Protein AF-A0A928WTW4-F1 (afdb_monomer)

Mean predicted aligned error: 12.68 Å

Foldseek 3Di:
DDDLVNVVVVVVVVCVVVVHPDDDPVNVLVVVLVVCVVVVNDNVVSCVVSDVPPPVVSVVCVVVPPVVVVPPDDPVVVDPD

pLDDT: mean 71.12, std 15.46, range [47.22, 90.25]

Solvent-accessible surface area (backbone atoms only — not comparable to full-atom values): 5213 Å² total; per-residue (Å²): 134,88,51,72,70,57,54,51,53,53,47,54,54,50,28,69,74,73,74,54,81,94,78,44,79,64,52,56,51,50,53,53,53,48,54,42,45,75,71,68,47,57,67,67,59,53,40,60,74,72,43,82,86,51,72,84,57,56,68,69,48,59,74,69,51,65,82,60,59,87,73,59,74,54,77,68,80,72,55,91,123

Secondary structure (DSSP, 8-state):
---HHHHHHHHHHHHHHHT--S--HHHHHHHHHHHHHHTT--HHHHHHHH-GGGHHHHHHHTTTGGGGGGG---TTTT---

Sequence (81 aa):
MYNTASLRKILQRAEGNVGIKEVTLHTLRHSFATHLLEWGTDLRYIQSLLGHSSSKTAEIHTHITSKGFENLKSPLDEMDI

Structure (mmCIF, N/CA/C/O backbone):
data_AF-A0A928WTW4-F1
#
_entry.id   AF-A0A928WTW4-F1
#
loop_
_atom_site.group_PDB
_atom_site.id
_atom_site.type_symbol
_atom_site.label_atom_id
_atom_site.label_alt_id
_atom_site.label_comp_id
_atom_site.label_asym_id
_atom_site.label_entity_id
_atom_site.label_seq_id
_atom_site.pdbx_PDB_ins_code
_atom_site.Cartn_x
_atom_site.Cartn_y
_atom_site.Cartn_z
_atom_site.occupancy
_atom_site.B_iso_or_equiv
_atom_site.auth_seq_id
_atom_site.auth_comp_id
_atom_site.auth_asym_id
_atom_site.auth_atom_id
_atom_site.pdbx_PDB_model_num
ATOM 1 N N . MET A 1 1 ? -2.039 19.443 8.500 1.00 47.31 1 MET A N 1
ATOM 2 C CA . MET A 1 1 ? -1.127 18.277 8.512 1.00 47.31 1 MET A CA 1
ATOM 3 C C . MET A 1 1 ? -1.768 17.210 9.395 1.00 47.31 1 MET A C 1
ATOM 5 O O . MET A 1 1 ? -2.016 17.489 10.562 1.00 47.31 1 MET A O 1
ATOM 9 N N . TYR A 1 2 ? -2.171 16.061 8.849 1.00 56.84 2 TYR A N 1
ATOM 10 C CA . TYR A 1 2 ? -2.827 15.018 9.647 1.00 56.84 2 TYR A CA 1
ATOM 11 C C . TYR A 1 2 ? -1.798 14.335 10.553 1.00 56.84 2 TYR A C 1
ATOM 13 O O . TYR A 1 2 ? -0.788 13.833 10.067 1.00 56.84 2 TYR A O 1
ATOM 21 N N . ASN A 1 3 ? -2.044 14.314 11.863 1.00 77.44 3 ASN A N 1
ATOM 22 C CA . ASN A 1 3 ? -1.219 13.548 12.795 1.00 77.44 3 ASN A CA 1
ATOM 23 C C . ASN A 1 3 ? -1.512 12.044 12.621 1.00 77.44 3 ASN A C 1
ATOM 25 O O . ASN A 1 3 ? -2.661 11.651 12.405 1.00 77.44 3 ASN A O 1
ATOM 29 N N . THR A 1 4 ? -0.497 11.190 12.756 1.00 75.00 4 THR A N 1
ATOM 30 C CA . THR A 1 4 ? -0.613 9.724 12.629 1.00 75.00 4 THR A CA 1
ATOM 31 C C . THR A 1 4 ? -1.653 9.140 13.589 1.00 75.00 4 THR A C 1
ATOM 33 O O . THR A 1 4 ? -2.363 8.196 13.243 1.00 75.00 4 THR A O 1
ATOM 36 N N . ALA A 1 5 ? -1.819 9.753 14.764 1.00 76.75 5 ALA A N 1
ATOM 37 C CA . ALA A 1 5 ? -2.869 9.413 15.722 1.00 76.75 5 ALA A CA 1
ATOM 38 C C . ALA A 1 5 ? -4.290 9.664 15.179 1.00 76.75 5 ALA A C 1
ATOM 40 O O . ALA A 1 5 ? -5.191 8.862 15.423 1.00 76.75 5 ALA A O 1
ATOM 41 N N . SER A 1 6 ? -4.500 10.739 14.414 1.00 85.19 6 SER A N 1
ATOM 42 C CA . SER A 1 6 ? -5.801 11.063 13.815 1.00 85.19 6 SER A CA 1
ATOM 43 C C . SER A 1 6 ? -6.157 10.092 12.689 1.00 85.19 6 SER A C 1
ATOM 45 O O . SER A 1 6 ? -7.296 9.645 12.606 1.00 85.19 6 SER A O 1
ATOM 47 N N . LEU A 1 7 ? -5.175 9.701 11.870 1.00 85.00 7 LEU A N 1
ATOM 48 C CA . LEU A 1 7 ? -5.371 8.712 10.804 1.00 85.00 7 LEU A CA 1
ATOM 49 C C . LEU A 1 7 ? -5.716 7.326 11.359 1.00 85.00 7 LEU A C 1
ATOM 51 O O . LEU A 1 7 ? -6.606 6.664 10.835 1.00 85.00 7 LEU A O 1
ATOM 55 N N . ARG A 1 8 ? -5.079 6.911 12.462 1.00 85.19 8 ARG A N 1
ATOM 56 C CA . ARG A 1 8 ? -5.430 5.661 13.157 1.00 85.19 8 ARG A CA 1
ATOM 57 C C . ARG A 1 8 ? -6.872 5.661 13.661 1.00 85.19 8 ARG A C 1
ATOM 59 O O . ARG A 1 8 ? -7.561 4.666 13.487 1.00 85.19 8 ARG A O 1
ATOM 66 N N . LYS A 1 9 ? -7.346 6.773 14.232 1.00 87.94 9 LYS A N 1
ATOM 67 C CA . LYS A 1 9 ? -8.741 6.89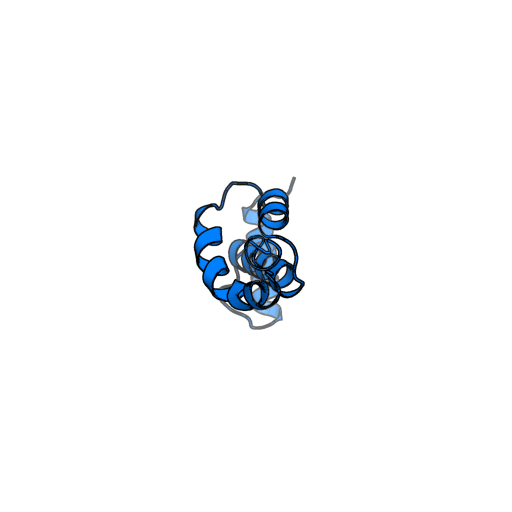3 14.695 1.00 87.94 9 LYS A CA 1
ATOM 68 C C . LYS A 1 9 ? -9.748 6.796 13.549 1.00 87.94 9 LYS A C 1
ATOM 70 O O . LYS A 1 9 ? -10.789 6.166 13.704 1.00 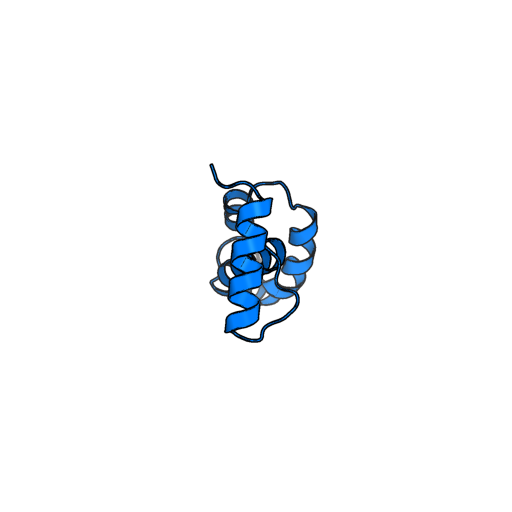87.94 9 LYS A O 1
ATOM 75 N N . ILE A 1 10 ? -9.441 7.413 12.407 1.00 90.19 10 ILE A N 1
ATOM 76 C CA . ILE A 1 10 ? -10.282 7.317 11.206 1.00 90.19 10 ILE A CA 1
ATOM 77 C C . ILE A 1 10 ? -10.334 5.866 10.719 1.00 90.19 10 ILE A C 1
ATOM 79 O O . ILE A 1 10 ? -11.418 5.358 10.445 1.00 90.19 10 ILE A O 1
ATOM 83 N N . LEU A 1 11 ? -9.180 5.195 10.675 1.00 89.25 11 LEU A N 1
ATOM 84 C CA . LEU A 1 11 ? -9.086 3.804 10.248 1.00 89.25 11 LEU A CA 1
ATOM 85 C C . LEU A 1 11 ? -9.874 2.869 11.174 1.00 89.25 11 LEU A C 1
ATOM 87 O O . LEU A 1 11 ? -10.716 2.130 10.686 1.00 89.25 11 LEU A O 1
ATOM 91 N N . GLN A 1 12 ? -9.708 2.992 12.494 1.00 87.69 12 GLN A N 1
ATOM 92 C CA . GLN A 1 12 ? -10.460 2.203 13.482 1.00 87.69 12 GLN A CA 1
ATOM 93 C C . GLN A 1 12 ? -11.976 2.380 13.361 1.00 87.69 12 GLN A C 1
ATOM 95 O O . GLN A 1 12 ? -12.745 1.434 13.522 1.00 87.69 12 GLN A O 1
ATOM 100 N N . ARG A 1 13 ? -12.433 3.599 13.055 1.00 89.62 13 ARG A N 1
ATOM 101 C CA . ARG A 1 13 ? -13.857 3.854 12.821 1.00 89.62 13 ARG A CA 1
ATOM 102 C C . ARG A 1 13 ? -14.350 3.171 11.546 1.00 89.62 13 ARG A C 1
ATOM 104 O O . ARG A 1 13 ? -15.453 2.636 11.538 1.00 89.62 13 ARG A O 1
ATOM 111 N N . ALA A 1 14 ? -13.553 3.199 10.480 1.00 89.25 14 ALA A N 1
ATOM 112 C CA . ALA A 1 14 ? -13.880 2.516 9.234 1.00 89.25 14 ALA A CA 1
ATOM 113 C C . ALA A 1 14 ? -13.905 0.987 9.414 1.00 89.25 14 ALA A C 1
ATOM 115 O O . ALA A 1 14 ? -14.848 0.348 8.958 1.00 89.25 14 ALA A O 1
ATOM 116 N N . GLU A 1 15 ? -12.942 0.417 10.144 1.00 88.62 15 GLU A N 1
ATOM 117 C CA . GLU A 1 15 ? -12.903 -1.009 10.505 1.00 88.62 15 GLU A CA 1
ATOM 118 C C . GLU A 1 15 ? -14.198 -1.461 11.193 1.00 88.62 15 GLU A C 1
ATOM 120 O O . GLU A 1 15 ? -14.826 -2.431 10.765 1.00 88.62 15 GLU A O 1
ATOM 125 N N . GLY A 1 16 ? -14.650 -0.708 12.204 1.00 86.00 16 GLY A N 1
ATOM 126 C CA . GLY A 1 16 ? -15.883 -1.007 12.936 1.00 86.00 16 GLY A CA 1
ATOM 127 C C . GLY A 1 16 ? -17.154 -0.954 12.083 1.00 86.00 16 GLY A C 1
ATOM 128 O O . GLY A 1 16 ? -18.108 -1.669 12.375 1.00 86.00 16 GLY A O 1
ATOM 129 N N . ASN A 1 17 ? -17.166 -0.154 11.013 1.00 88.12 17 ASN A N 1
ATOM 130 C CA . ASN A 1 17 ? -18.315 -0.045 10.110 1.00 88.12 17 ASN A CA 1
ATOM 131 C C . ASN A 1 17 ? -18.392 -1.192 9.093 1.00 88.12 17 ASN A C 1
ATOM 133 O O . ASN A 1 17 ? -19.485 -1.542 8.657 1.00 88.12 17 ASN A O 1
ATOM 137 N N . VAL A 1 18 ? -17.245 -1.737 8.677 1.00 90.25 18 VAL A N 1
ATOM 138 C CA . VAL A 1 18 ? -17.162 -2.764 7.619 1.00 90.25 18 VAL A CA 1
ATOM 139 C C . VAL A 1 18 ? -16.987 -4.173 8.208 1.00 90.25 18 VAL A C 1
ATOM 141 O O . VAL A 1 18 ? -17.148 -5.164 7.505 1.00 90.25 18 VAL A O 1
ATOM 144 N N . GLY A 1 19 ? -16.695 -4.285 9.509 1.00 86.94 19 GLY A N 1
ATOM 145 C CA . GLY A 1 19 ? -16.526 -5.568 10.198 1.00 86.94 19 GLY A CA 1
ATOM 146 C C . GLY A 1 19 ? -15.178 -6.245 9.934 1.00 86.94 19 GLY A C 1
ATOM 147 O O . GLY A 1 19 ? -15.029 -7.437 10.197 1.00 86.94 19 GLY A O 1
ATOM 148 N N . ILE A 1 20 ? -14.192 -5.500 9.427 1.00 83.75 20 ILE A N 1
ATOM 149 C CA . ILE A 1 20 ? -12.827 -5.983 9.182 1.00 83.75 20 ILE A CA 1
ATOM 150 C C . ILE A 1 20 ? -11.981 -5.666 10.419 1.00 83.75 20 ILE A C 1
ATOM 152 O O . ILE A 1 20 ? -12.102 -4.581 10.984 1.00 83.75 20 ILE A O 1
ATOM 156 N N . LYS A 1 21 ? -11.137 -6.607 10.851 1.00 80.38 21 LYS A N 1
ATOM 157 C CA . LYS A 1 21 ? -10.244 -6.443 12.007 1.00 80.38 21 LYS A CA 1
ATOM 158 C C . LYS A 1 21 ? -8.781 -6.377 11.559 1.00 80.38 21 LYS A C 1
ATOM 160 O O . LYS A 1 21 ? -8.423 -6.977 10.550 1.00 80.38 21 LYS A O 1
ATOM 165 N N . GLU A 1 22 ? -7.955 -5.694 12.352 1.00 80.12 22 GLU A N 1
ATOM 166 C CA . GLU A 1 22 ? -6.482 -5.686 12.254 1.00 80.12 22 GLU A CA 1
ATOM 167 C C . GLU A 1 22 ? -5.901 -4.998 10.999 1.00 80.12 22 GLU A C 1
ATOM 169 O O . GLU A 1 22 ? -4.784 -5.276 10.558 1.00 80.12 22 GLU A O 1
ATOM 174 N N . VAL A 1 23 ? -6.620 -4.029 10.440 1.00 86.00 23 VAL A N 1
ATOM 175 C CA . VAL A 1 23 ? -6.150 -3.156 9.366 1.00 86.00 23 VAL A CA 1
ATOM 176 C C . VAL A 1 23 ? -5.355 -1.995 9.955 1.00 86.00 23 VAL A C 1
ATOM 178 O O . VAL A 1 23 ? -5.826 -1.186 10.751 1.00 86.00 23 VAL A O 1
ATOM 181 N N . THR A 1 24 ? -4.115 -1.852 9.497 1.00 87.25 24 THR A N 1
ATOM 182 C CA . THR A 1 24 ? -3.260 -0.712 9.836 1.00 87.25 24 THR A CA 1
ATOM 183 C C . THR A 1 24 ? -2.970 0.136 8.599 1.00 87.25 24 THR A C 1
ATOM 185 O O . THR A 1 24 ? -3.162 -0.290 7.460 1.00 87.25 24 THR A O 1
ATOM 188 N N . LEU A 1 25 ? -2.419 1.338 8.798 1.00 84.44 25 LEU A N 1
ATOM 189 C CA . LEU A 1 25 ? -1.899 2.147 7.685 1.00 84.44 25 LEU A CA 1
ATOM 190 C C . LEU A 1 25 ? -0.802 1.408 6.893 1.00 84.44 25 LEU A C 1
ATOM 192 O O . LEU A 1 25 ? -0.608 1.682 5.711 1.00 84.44 25 LEU A O 1
ATOM 196 N N . HIS A 1 26 ? -0.093 0.470 7.531 1.00 83.69 26 HIS A N 1
ATOM 197 C CA . HIS A 1 26 ? 0.897 -0.373 6.867 1.00 83.69 26 HIS A CA 1
ATOM 198 C C . HIS A 1 26 ? 0.230 -1.450 6.003 1.00 83.69 26 HIS A C 1
ATOM 200 O O . HIS A 1 26 ? 0.657 -1.663 4.873 1.00 83.69 26 HIS A O 1
ATOM 206 N N . THR A 1 27 ? -0.874 -2.038 6.475 1.00 84.00 27 THR A N 1
ATOM 207 C CA . THR A 1 27 ? -1.709 -2.964 5.693 1.00 84.00 27 THR A CA 1
ATOM 208 C C . THR A 1 27 ? -2.175 -2.303 4.395 1.00 84.00 27 THR A C 1
ATOM 210 O O . THR A 1 27 ? -1.945 -2.839 3.318 1.00 84.00 27 THR A O 1
ATOM 213 N N . LEU A 1 28 ? -2.717 -1.081 4.478 1.00 85.00 28 LEU A N 1
ATOM 214 C CA . LEU A 1 28 ? -3.149 -0.320 3.297 1.00 85.00 28 LEU A CA 1
ATOM 215 C C . LEU A 1 28 ? -1.992 -0.022 2.330 1.00 85.00 28 LEU A C 1
ATOM 217 O O . LEU A 1 28 ? -2.148 -0.137 1.115 1.00 85.00 28 LEU A O 1
ATOM 221 N N . ARG A 1 29 ? -0.813 0.325 2.862 1.00 84.62 29 ARG A N 1
ATOM 222 C CA . ARG A 1 29 ? 0.401 0.544 2.063 1.00 84.62 29 ARG A CA 1
ATOM 223 C C . ARG A 1 29 ? 0.821 -0.723 1.309 1.00 84.62 29 ARG A C 1
ATOM 225 O O . ARG A 1 29 ? 1.199 -0.624 0.145 1.00 84.62 29 ARG A O 1
ATOM 232 N N . HIS A 1 30 ? 0.759 -1.890 1.947 1.00 82.31 30 HIS A N 1
ATOM 233 C CA . HIS A 1 30 ? 1.091 -3.162 1.303 1.00 82.31 30 HIS A CA 1
ATOM 234 C C . HIS A 1 30 ? 0.083 -3.567 0.239 1.00 82.31 30 HIS A C 1
ATOM 236 O O . HIS A 1 30 ? 0.492 -3.994 -0.838 1.00 82.31 30 HIS A O 1
ATOM 242 N N . SER A 1 31 ? -1.212 -3.391 0.499 1.00 83.75 31 SER A N 1
ATOM 243 C CA . SER A 1 31 ? -2.251 -3.639 -0.501 1.00 83.75 31 SER A CA 1
ATOM 244 C C . SER A 1 31 ? -2.047 -2.763 -1.738 1.00 83.75 31 SER A C 1
ATOM 246 O O . SER A 1 31 ? -2.095 -3.264 -2.857 1.00 83.75 31 SER A O 1
ATOM 248 N N . PHE A 1 32 ? -1.712 -1.482 -1.550 1.00 84.44 32 PHE A N 1
ATOM 249 C CA . PHE A 1 32 ? -1.391 -0.583 -2.659 1.00 84.44 32 PHE A CA 1
ATOM 250 C C . PHE A 1 32 ? -0.157 -1.041 -3.453 1.00 84.44 32 PHE A C 1
ATOM 252 O O . PHE A 1 32 ? -0.209 -1.108 -4.678 1.00 84.44 32 PHE A O 1
ATOM 259 N N . ALA A 1 33 ? 0.932 -1.416 -2.773 1.00 82.00 33 ALA A N 1
ATOM 260 C CA . ALA A 1 33 ? 2.132 -1.948 -3.426 1.00 82.00 33 ALA A CA 1
ATOM 261 C C . ALA A 1 33 ? 1.841 -3.227 -4.231 1.00 82.00 33 ALA A C 1
ATOM 263 O O . ALA A 1 33 ? 2.314 -3.378 -5.354 1.00 82.00 33 ALA A O 1
ATOM 264 N N . THR A 1 34 ? 1.038 -4.125 -3.656 1.00 83.31 34 THR A N 1
ATOM 265 C CA . THR A 1 34 ? 0.657 -5.403 -4.269 1.00 83.31 34 THR A CA 1
ATOM 266 C C . THR A 1 34 ? -0.160 -5.175 -5.534 1.00 83.31 34 THR A C 1
ATOM 268 O O . THR A 1 34 ? 0.185 -5.732 -6.566 1.00 83.31 34 THR A O 1
ATOM 271 N N . HIS A 1 35 ? -1.163 -4.294 -5.504 1.00 84.19 35 HIS A N 1
ATOM 272 C CA . HIS A 1 35 ? -1.956 -3.991 -6.698 1.00 84.19 35 HIS A CA 1
ATOM 273 C C . HIS A 1 35 ? -1.134 -3.357 -7.823 1.00 84.19 35 HIS A C 1
ATOM 275 O O . HIS A 1 35 ? -1.326 -3.696 -8.987 1.00 84.19 35 HIS A O 1
ATOM 281 N N . LEU A 1 36 ? -0.181 -2.478 -7.495 1.00 81.81 36 LEU A N 1
ATOM 282 C CA . LEU A 1 36 ? 0.723 -1.926 -8.505 1.00 81.81 36 LEU A CA 1
ATOM 283 C C . LEU A 1 36 ? 1.582 -3.019 -9.157 1.00 81.81 36 LEU A C 1
ATOM 285 O O . LEU A 1 36 ? 1.744 -3.012 -10.377 1.00 81.81 36 LEU A O 1
ATOM 289 N N . LEU A 1 37 ? 2.088 -3.970 -8.366 1.00 80.88 37 LEU A N 1
ATOM 290 C CA . LEU A 1 37 ? 2.832 -5.122 -8.880 1.00 80.88 37 LEU A CA 1
ATOM 291 C C . LEU A 1 37 ? 1.959 -6.044 -9.736 1.00 80.88 37 LEU A C 1
ATOM 293 O O . LEU A 1 37 ? 2.391 -6.467 -10.804 1.00 80.88 37 LEU A O 1
ATOM 297 N N . GLU A 1 38 ? 0.730 -6.333 -9.304 1.00 79.81 38 GLU A N 1
ATOM 298 C CA . GLU A 1 38 ? -0.230 -7.153 -10.057 1.00 79.81 38 GLU A CA 1
ATOM 299 C C . GLU A 1 38 ? -0.585 -6.536 -11.416 1.00 79.81 38 GLU A C 1
ATOM 301 O O . GLU A 1 38 ? -0.828 -7.263 -12.378 1.00 79.81 38 GLU A O 1
ATOM 306 N N . TRP A 1 39 ? -0.571 -5.205 -11.517 1.00 86.19 39 TRP A N 1
ATOM 307 C CA . TRP A 1 39 ? -0.748 -4.471 -12.773 1.00 86.19 39 TRP A CA 1
ATOM 308 C C . TRP A 1 39 ? 0.527 -4.356 -13.619 1.00 86.19 39 TRP A C 1
ATOM 310 O O . TRP A 1 39 ? 0.516 -3.690 -14.651 1.00 86.19 39 TRP A O 1
ATOM 320 N N . GLY A 1 40 ? 1.624 -5.000 -13.212 1.00 80.19 40 GLY A N 1
ATOM 321 C CA . GLY A 1 40 ? 2.883 -4.998 -13.957 1.00 80.19 40 GLY A CA 1
ATOM 322 C C . GLY A 1 40 ? 3.691 -3.710 -13.803 1.00 80.19 40 GLY A C 1
ATOM 323 O O . GLY A 1 40 ? 4.579 -3.447 -14.611 1.00 80.19 40 GLY A O 1
ATOM 324 N N . THR A 1 41 ? 3.407 -2.898 -12.780 1.00 82.00 41 THR A N 1
ATOM 325 C CA . THR A 1 41 ? 4.232 -1.721 -12.482 1.00 82.00 41 THR A CA 1
ATOM 326 C C . THR A 1 41 ? 5.603 -2.182 -11.996 1.00 82.00 41 THR A C 1
ATOM 328 O O . THR A 1 41 ? 5.711 -3.027 -11.107 1.00 82.00 41 THR A O 1
ATOM 331 N N . ASP A 1 42 ? 6.660 -1.601 -12.556 1.00 81.56 42 ASP A N 1
ATOM 332 C CA . ASP A 1 42 ? 8.030 -1.941 -12.184 1.00 81.56 42 ASP A CA 1
ATOM 333 C C . ASP A 1 42 ? 8.322 -1.590 -10.710 1.00 81.56 42 ASP A C 1
ATOM 335 O O . ASP A 1 42 ? 7.982 -0.515 -10.199 1.00 81.56 42 ASP A O 1
ATOM 339 N N . LEU A 1 43 ? 8.977 -2.527 -10.018 1.00 78.56 43 LEU A N 1
ATOM 340 C CA . LEU A 1 43 ? 9.250 -2.464 -8.583 1.00 78.56 43 LEU A CA 1
ATOM 341 C C . LEU A 1 43 ? 10.024 -1.199 -8.173 1.00 78.56 43 LEU A C 1
ATOM 343 O O . LEU A 1 43 ? 9.782 -0.667 -7.089 1.00 78.56 43 LEU A O 1
ATOM 347 N N . ARG A 1 44 ? 10.921 -0.680 -9.019 1.00 78.00 44 ARG A N 1
ATOM 348 C CA . ARG A 1 44 ? 11.691 0.542 -8.735 1.00 78.00 44 ARG A CA 1
ATOM 349 C C . ARG A 1 44 ? 10.788 1.770 -8.688 1.00 78.00 44 ARG A C 1
ATOM 351 O O . ARG A 1 44 ? 10.969 2.629 -7.824 1.00 78.00 44 ARG A O 1
ATOM 358 N N . TYR A 1 45 ? 9.782 1.835 -9.559 1.00 80.38 45 TYR A N 1
ATOM 359 C CA . TYR A 1 45 ? 8.792 2.914 -9.535 1.00 80.38 45 TYR A CA 1
ATOM 360 C C . TYR A 1 45 ? 7.908 2.830 -8.292 1.00 80.38 45 TYR A C 1
ATOM 362 O O . TYR A 1 45 ? 7.672 3.843 -7.634 1.00 80.38 45 TYR A O 1
ATOM 370 N N . ILE A 1 46 ? 7.486 1.623 -7.908 1.00 81.62 46 ILE A N 1
ATOM 371 C CA . ILE A 1 46 ? 6.697 1.399 -6.687 1.00 81.62 46 ILE A CA 1
ATOM 372 C C . ILE A 1 46 ? 7.489 1.815 -5.439 1.00 81.62 46 ILE A C 1
ATOM 374 O O . ILE A 1 46 ? 6.954 2.490 -4.558 1.00 81.62 46 ILE A O 1
ATOM 378 N N . GLN A 1 47 ? 8.776 1.468 -5.367 1.00 77.31 47 GLN A N 1
ATOM 379 C CA . GLN A 1 47 ? 9.660 1.868 -4.267 1.00 77.31 47 GLN A CA 1
ATOM 380 C C . GLN A 1 47 ? 9.838 3.388 -4.181 1.00 77.31 47 GLN A C 1
ATOM 382 O O . GLN A 1 47 ? 9.825 3.944 -3.082 1.00 77.31 47 GLN A O 1
ATOM 387 N N . SER A 1 48 ? 9.962 4.065 -5.325 1.00 78.19 48 SER A N 1
ATOM 388 C CA . SER A 1 48 ? 10.028 5.527 -5.380 1.00 78.19 48 SER A CA 1
ATOM 389 C C . SER A 1 48 ? 8.721 6.172 -4.893 1.00 78.19 48 SER A C 1
ATOM 391 O O . SER A 1 48 ? 8.756 7.048 -4.029 1.00 78.19 48 SER A O 1
ATOM 393 N N . LEU A 1 49 ? 7.566 5.671 -5.350 1.00 80.69 49 LEU A N 1
ATOM 394 C CA . LEU A 1 49 ? 6.227 6.139 -4.956 1.00 80.69 49 LEU A CA 1
ATOM 395 C C . LEU A 1 49 ? 5.940 5.971 -3.459 1.00 80.69 49 LEU A C 1
ATOM 397 O O . LEU A 1 49 ? 5.331 6.837 -2.833 1.00 80.69 49 LEU A O 1
ATOM 401 N N . LEU A 1 50 ? 6.363 4.851 -2.873 1.00 79.00 50 LEU A N 1
ATOM 402 C CA . LEU A 1 50 ? 6.135 4.545 -1.458 1.00 79.00 50 LEU A CA 1
ATOM 403 C C . LEU A 1 50 ? 7.176 5.179 -0.525 1.00 79.00 50 LEU A C 1
ATOM 405 O O . LEU A 1 50 ? 6.982 5.195 0.698 1.00 79.00 50 LEU A O 1
ATOM 409 N N . GLY A 1 51 ? 8.256 5.717 -1.089 1.00 72.12 51 GLY A N 1
ATOM 410 C CA . GLY A 1 51 ? 9.426 6.184 -0.366 1.00 72.12 51 GLY A CA 1
ATOM 411 C C . GLY A 1 51 ? 10.342 5.030 0.053 1.00 72.12 51 GLY A C 1
ATOM 412 O O . GLY A 1 51 ? 9.894 3.957 0.462 1.00 72.12 51 GLY A O 1
ATOM 413 N N . HIS A 1 52 ? 11.651 5.292 0.020 1.00 63.44 52 HIS A N 1
ATOM 414 C CA . HIS A 1 52 ? 12.744 4.337 0.272 1.00 63.44 52 HIS A CA 1
ATOM 415 C C . HIS A 1 52 ? 12.761 3.693 1.681 1.00 63.44 52 HIS A C 1
ATOM 417 O O . HIS A 1 52 ? 13.668 2.932 2.002 1.00 63.44 52 HIS A O 1
ATOM 423 N N . SER A 1 53 ? 11.783 3.972 2.548 1.00 51.31 53 SER A N 1
ATOM 424 C CA . SER A 1 53 ? 11.780 3.565 3.961 1.00 51.31 53 SER A CA 1
ATOM 425 C C . SER A 1 53 ? 11.373 2.112 4.226 1.00 51.31 53 SER A C 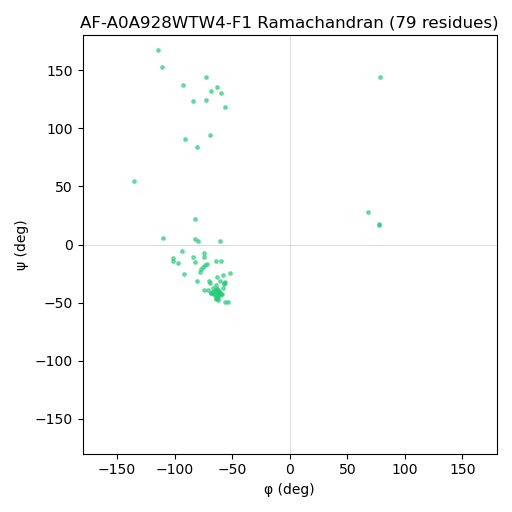1
ATOM 427 O O . SER A 1 53 ? 11.291 1.723 5.387 1.00 51.31 53 SER A O 1
ATOM 429 N N . SER A 1 54 ? 11.115 1.296 3.200 1.00 53.81 54 SER A N 1
ATOM 430 C CA . SER A 1 54 ? 10.745 -0.114 3.394 1.00 53.81 54 SER A CA 1
ATOM 431 C C . SER A 1 54 ? 11.487 -1.053 2.448 1.00 53.81 54 SER A C 1
ATOM 433 O O . SER A 1 54 ? 10.886 -1.866 1.748 1.00 53.81 54 SER A O 1
ATOM 435 N N . SER A 1 55 ? 12.818 -0.978 2.451 1.00 48.19 55 SER A N 1
ATOM 436 C CA . SER A 1 55 ? 13.685 -1.992 1.831 1.00 48.19 55 SER A CA 1
ATOM 437 C C . SER A 1 55 ? 13.359 -3.419 2.306 1.00 48.19 55 SER A C 1
ATOM 439 O O . SER A 1 55 ? 13.531 -4.365 1.547 1.00 48.19 55 SER A O 1
ATOM 441 N N . LYS A 1 56 ? 12.769 -3.571 3.502 1.00 47.22 56 LYS A N 1
ATOM 442 C CA . LYS A 1 56 ? 12.369 -4.859 4.092 1.00 47.22 56 LYS A CA 1
ATOM 443 C C . LYS A 1 56 ? 11.120 -5.508 3.468 1.00 47.22 56 LYS A C 1
ATOM 445 O O . LYS A 1 56 ? 10.834 -6.663 3.754 1.00 47.22 56 LYS A O 1
ATOM 450 N N . THR A 1 57 ? 10.364 -4.800 2.623 1.00 51.03 57 THR A N 1
ATOM 451 C CA . THR A 1 57 ? 9.191 -5.368 1.917 1.00 51.03 57 THR A CA 1
ATOM 452 C C . THR A 1 57 ? 9.491 -5.722 0.462 1.00 51.03 57 THR A C 1
ATOM 454 O O . THR A 1 57 ? 8.727 -6.447 -0.165 1.00 51.03 57 THR A O 1
ATOM 457 N N . ALA A 1 58 ? 10.608 -5.245 -0.089 1.00 52.69 58 ALA A N 1
ATOM 458 C CA . ALA A 1 58 ? 10.979 -5.541 -1.469 1.00 52.69 58 ALA A CA 1
ATOM 459 C C . ALA A 1 58 ? 11.241 -7.043 -1.686 1.00 52.69 58 ALA A C 1
ATOM 461 O O . ALA A 1 58 ? 10.870 -7.584 -2.722 1.00 52.69 58 ALA A O 1
ATOM 462 N N . GLU A 1 59 ? 11.806 -7.723 -0.684 1.00 50.69 59 GLU A N 1
ATOM 463 C CA . GLU A 1 59 ? 12.202 -9.136 -0.770 1.00 50.69 59 GLU A CA 1
ATOM 464 C C . GLU A 1 59 ? 11.013 -10.111 -0.830 1.00 50.69 59 GLU A C 1
ATOM 466 O O . GLU A 1 59 ? 11.099 -11.134 -1.503 1.00 50.69 59 GLU A O 1
ATOM 471 N N . ILE A 1 60 ? 9.875 -9.785 -0.200 1.00 52.69 60 ILE A N 1
ATOM 472 C CA . ILE A 1 60 ? 8.669 -10.640 -0.220 1.00 52.69 60 ILE A CA 1
ATOM 473 C C . ILE A 1 60 ? 8.044 -10.669 -1.625 1.00 52.69 60 ILE A C 1
ATOM 475 O O . ILE A 1 60 ? 7.512 -11.690 -2.060 1.00 52.69 60 ILE A O 1
ATOM 479 N N . HIS A 1 61 ? 8.138 -9.565 -2.368 1.00 50.44 61 HIS A N 1
ATOM 480 C CA . HIS A 1 61 ? 7.503 -9.438 -3.678 1.00 50.44 61 HIS A CA 1
ATOM 481 C C . HIS A 1 61 ? 8.313 -10.053 -4.826 1.00 50.44 61 HIS A C 1
ATOM 483 O O . HIS A 1 61 ? 7.735 -10.343 -5.873 1.00 50.44 61 HIS A O 1
ATOM 489 N N . THR A 1 62 ? 9.601 -10.356 -4.626 1.00 51.69 62 THR A N 1
ATOM 490 C CA . THR A 1 62 ? 10.401 -11.132 -5.591 1.00 51.69 62 THR A CA 1
ATOM 491 C C . THR A 1 62 ? 9.764 -12.496 -5.882 1.00 51.69 62 THR A C 1
ATOM 493 O O . THR A 1 62 ? 9.809 -12.961 -7.016 1.00 51.69 62 THR A O 1
ATOM 496 N N . HIS A 1 63 ? 9.096 -13.106 -4.896 1.00 52.28 63 HIS A N 1
ATOM 497 C CA . HIS A 1 63 ? 8.420 -14.395 -5.069 1.00 52.28 63 HIS A CA 1
ATOM 498 C C . HIS A 1 63 ? 7.095 -14.291 -5.854 1.00 52.28 63 HIS A C 1
ATOM 500 O O . HIS A 1 63 ? 6.596 -15.285 -6.372 1.00 52.28 63 HIS A O 1
ATOM 506 N N . ILE A 1 64 ? 6.496 -13.099 -5.949 1.00 50.00 64 ILE A N 1
ATOM 507 C CA . ILE A 1 64 ? 5.213 -12.887 -6.646 1.00 50.00 64 ILE A CA 1
ATOM 508 C C . ILE A 1 64 ? 5.453 -12.512 -8.124 1.00 50.00 64 ILE A C 1
ATOM 510 O O . ILE A 1 64 ? 4.639 -12.830 -8.990 1.00 50.00 64 ILE A O 1
ATOM 514 N N . THR A 1 65 ? 6.621 -11.941 -8.441 1.00 48.53 65 THR A N 1
ATOM 515 C CA . THR A 1 65 ? 7.047 -11.548 -9.800 1.00 48.53 65 THR A CA 1
ATOM 516 C C . THR A 1 65 ? 7.620 -12.708 -10.636 1.00 48.53 65 THR A C 1
ATOM 518 O O . THR A 1 65 ? 8.306 -12.490 -11.631 1.00 48.53 65 THR A O 1
ATOM 521 N N . SER A 1 66 ? 7.308 -13.972 -10.334 1.00 50.34 66 SER A N 1
ATOM 522 C CA . SER A 1 66 ? 7.632 -15.074 -11.263 1.00 50.34 66 SER A CA 1
ATOM 523 C C . SER A 1 66 ? 6.885 -14.966 -12.603 1.00 50.34 66 SER A C 1
ATOM 525 O O . SER A 1 66 ? 7.300 -15.580 -13.577 1.00 50.34 66 SER A O 1
ATOM 527 N N . LYS A 1 67 ? 5.846 -14.120 -12.697 1.00 50.12 67 LYS A N 1
ATOM 528 C CA . LYS A 1 67 ? 5.102 -13.852 -13.943 1.00 50.12 67 LYS A CA 1
ATOM 529 C C . LYS A 1 67 ? 5.835 -12.958 -14.961 1.00 50.12 67 LYS A C 1
ATOM 531 O O . LYS A 1 67 ? 5.339 -12.780 -16.066 1.00 50.12 67 LYS A O 1
ATOM 536 N N . GLY A 1 68 ? 6.989 -12.381 -14.608 1.00 50.16 68 GLY A N 1
ATOM 537 C CA . GLY A 1 68 ? 7.781 -11.528 -15.509 1.00 50.16 68 GLY A CA 1
ATOM 538 C C . GLY A 1 68 ? 8.934 -12.240 -16.225 1.00 50.16 68 GLY A C 1
ATOM 539 O O . GLY A 1 68 ? 9.454 -11.718 -17.207 1.00 50.16 68 GLY A O 1
ATOM 540 N N . PHE A 1 69 ? 9.334 -13.428 -15.761 1.00 51.91 69 PHE A N 1
ATOM 541 C CA . PHE A 1 69 ? 10.479 -14.154 -16.325 1.00 51.91 69 PHE A CA 1
ATOM 542 C C . PHE A 1 69 ? 10.166 -14.848 -17.654 1.00 51.91 69 PHE A C 1
ATOM 544 O O . PHE A 1 69 ? 11.071 -15.093 -18.442 1.00 51.91 69 PHE A O 1
ATOM 551 N N . GLU A 1 70 ? 8.892 -15.111 -17.939 1.00 54.06 70 GLU A N 1
ATOM 552 C CA . GLU A 1 70 ? 8.457 -15.860 -19.127 1.00 54.06 70 GLU A CA 1
ATOM 553 C C . GLU A 1 70 ? 8.628 -15.061 -20.434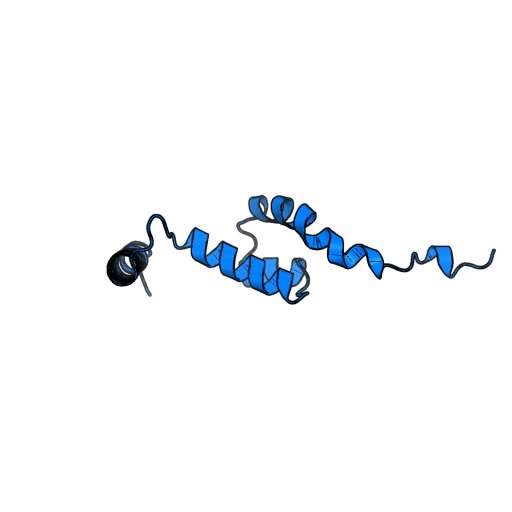 1.00 54.06 70 GLU A C 1
ATOM 555 O O . GLU A 1 70 ? 8.649 -15.639 -21.515 1.00 54.06 70 GLU A O 1
ATOM 560 N N . ASN A 1 71 ? 8.801 -13.735 -20.337 1.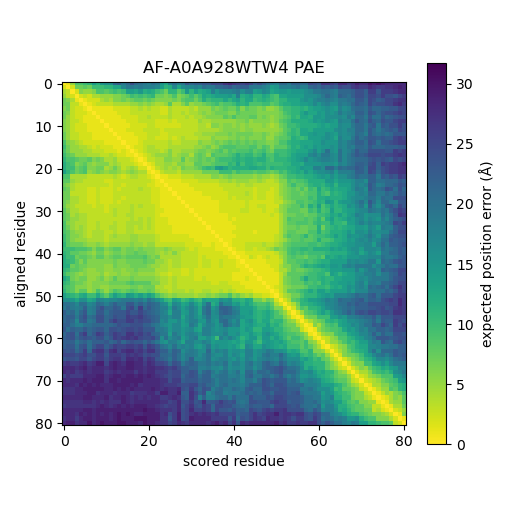00 51.34 71 ASN A N 1
ATOM 561 C CA . ASN A 1 71 ? 9.053 -12.836 -21.470 1.00 51.34 71 ASN A CA 1
ATOM 562 C C . ASN A 1 71 ? 10.476 -12.258 -21.490 1.00 51.34 71 ASN A C 1
ATOM 564 O O . ASN A 1 71 ? 10.784 -11.412 -22.333 1.00 51.34 71 ASN A O 1
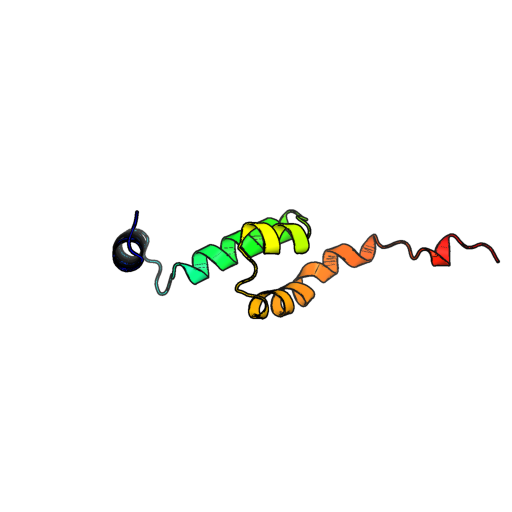ATOM 568 N N . LEU A 1 72 ? 11.355 -12.691 -20.582 1.00 49.66 72 LEU A N 1
ATOM 569 C CA . LEU A 1 72 ? 12.744 -12.258 -20.596 1.00 49.66 72 LEU A CA 1
ATOM 570 C C . LEU A 1 72 ? 13.496 -13.088 -21.642 1.00 49.66 72 LEU A C 1
ATOM 572 O O . LEU A 1 72 ? 14.115 -14.100 -21.322 1.00 49.66 72 LEU A O 1
ATOM 576 N N . LYS A 1 73 ? 13.422 -12.675 -22.913 1.00 53.06 73 LYS A N 1
ATOM 577 C CA . LYS A 1 73 ? 14.370 -13.162 -23.918 1.00 53.06 73 LYS A CA 1
ATOM 578 C C . LYS A 1 73 ? 15.770 -12.837 -23.417 1.00 53.06 73 LYS A C 1
ATOM 580 O O . LYS A 1 73 ? 16.093 -11.672 -23.176 1.00 53.06 73 LYS A O 1
ATOM 585 N N . SER A 1 74 ? 16.570 -13.875 -23.208 1.00 55.00 74 SER A N 1
ATOM 586 C CA . SER A 1 74 ? 17.970 -13.698 -22.868 1.00 55.00 74 SER A CA 1
ATOM 587 C C . SER 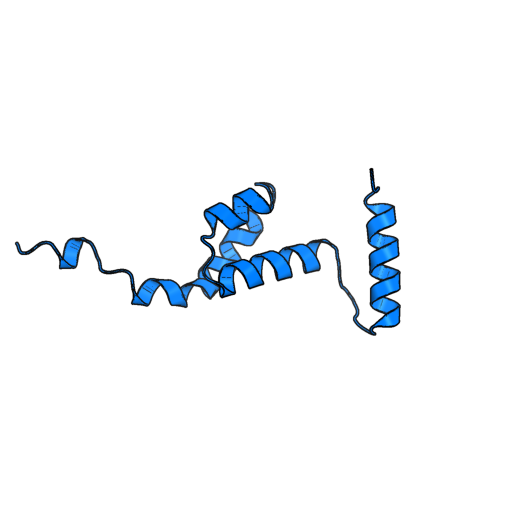A 1 74 ? 18.629 -12.924 -24.009 1.00 55.00 74 SER A C 1
ATOM 589 O O . SER A 1 74 ? 18.490 -13.333 -25.159 1.00 55.00 74 SER A O 1
ATOM 591 N N . PRO A 1 75 ? 19.377 -11.842 -23.749 1.00 55.28 75 PRO A N 1
ATOM 592 C CA . PRO A 1 75 ? 20.180 -11.212 -24.793 1.00 55.28 75 PRO A CA 1
ATOM 593 C C . PRO A 1 75 ? 21.220 -12.179 -25.391 1.00 55.28 75 PRO A C 1
ATOM 595 O O . PRO A 1 75 ? 21.751 -11.897 -26.455 1.00 55.28 75 PRO A O 1
ATOM 598 N N . LEU A 1 76 ? 21.482 -13.326 -24.745 1.00 57.06 76 LEU A N 1
ATOM 599 C CA . LEU A 1 76 ? 22.305 -14.409 -25.292 1.00 57.06 76 LEU A CA 1
ATOM 600 C C . LEU A 1 76 ? 21.569 -15.273 -26.334 1.00 57.06 76 LEU A C 1
ATOM 602 O O . LEU A 1 76 ? 22.237 -15.866 -27.167 1.00 57.06 76 LEU A O 1
ATOM 606 N N . ASP A 1 77 ? 20.231 -15.325 -26.327 1.00 63.84 77 ASP A N 1
ATOM 607 C CA . ASP A 1 77 ? 19.437 -16.021 -27.361 1.00 63.84 77 ASP A CA 1
ATOM 608 C C . ASP A 1 77 ? 19.422 -15.254 -28.701 1.00 63.84 77 ASP A C 1
ATOM 610 O O . ASP A 1 77 ? 19.096 -15.828 -29.735 1.00 63.84 77 ASP A O 1
ATOM 614 N N . GLU A 1 78 ? 19.770 -13.959 -28.705 1.00 58.91 78 GLU A N 1
ATOM 615 C CA 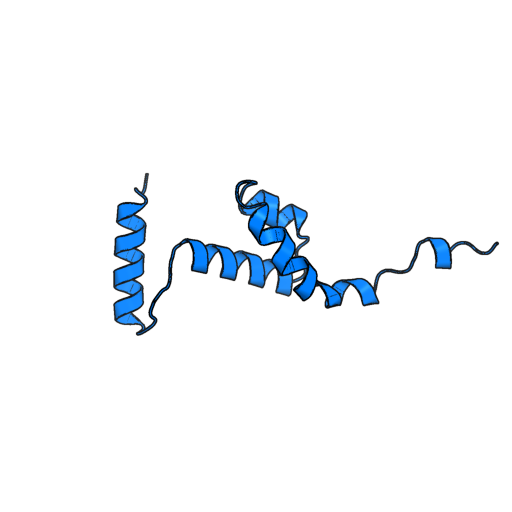. GLU A 1 78 ? 19.930 -13.145 -29.926 1.00 58.91 78 GLU A CA 1
ATOM 616 C C . GLU A 1 78 ? 21.374 -13.108 -30.454 1.00 58.91 78 GLU A C 1
ATOM 618 O O . GLU A 1 78 ? 21.626 -12.556 -31.527 1.00 58.91 78 GLU A O 1
ATOM 623 N N . MET A 1 79 ? 22.332 -13.695 -29.732 1.00 52.28 79 MET A N 1
ATOM 624 C CA . MET A 1 79 ? 23.716 -13.784 -30.189 1.00 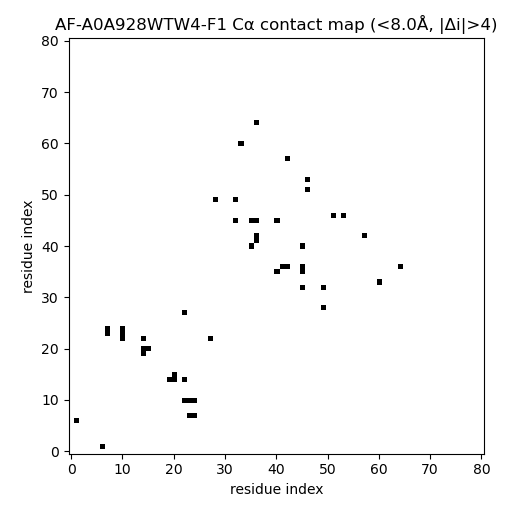52.28 79 MET A CA 1
ATOM 625 C C . MET A 1 79 ? 23.914 -15.092 -30.958 1.00 52.28 79 MET A C 1
ATOM 627 O O . MET A 1 79 ? 24.255 -16.114 -30.372 1.00 52.28 79 MET A O 1
ATOM 631 N N . ASP A 1 80 ? 23.706 -15.045 -32.276 1.00 53.12 80 ASP A N 1
ATOM 632 C CA . ASP A 1 80 ? 24.156 -16.090 -33.202 1.00 53.12 80 ASP A CA 1
ATOM 633 C C . ASP A 1 80 ? 25.695 -16.037 -33.273 1.00 53.12 80 ASP A C 1
ATOM 635 O O . ASP A 1 80 ? 26.276 -15.207 -33.981 1.00 53.12 80 ASP A O 1
ATOM 639 N N . ILE A 1 81 ? 26.352 -16.861 -32.452 1.00 50.66 81 ILE A N 1
ATOM 640 C CA . ILE A 1 81 ? 27.779 -17.205 -32.547 1.00 50.66 81 ILE A CA 1
ATOM 641 C C . ILE A 1 81 ? 27.967 -18.717 -32.522 1.00 50.66 81 ILE A C 1
ATOM 643 O O . ILE A 1 81 ? 27.295 -19.391 -31.709 1.00 50.66 81 ILE A O 1
#

Radius of gyration: 18.4 Å; Cα contacts (8 Å, |Δi|>4): 25; chains: 1; bounding box: 46×36×49 Å